Protein AF-A0A928EN72-F1 (afdb_monomer_lite)

Secondary structure (DSSP, 8-state):
--HHHHHHHHHHHHHHHHHHHHHHHHHHHHHSTT---PPPHHHHHHHHHHHHHHHHHHHHHH-TTS-HHHHHHHHHHHHHHHHIIIIITTTT--THHHHHHHHHHHHHHHHHHHHHHHHHHHHHHHHHHHHHHHHHHHHHHTT-

pLDDT: mean 80.08, std 11.17, range [46.47, 94.44]

Sequence (144 aa):
MNIWKIIKRSLTEACVIFCVIFSLIAIFVLSMEKAEGLYSLGQTFLFFIYALIFAVANIVMRMKGLSFAFRLFAHFAITAIGFYMCFLLYMGMVGTQVVIGLFFYAVVYAICALIIGLFVSRFRKIKNAHSDYESKFKNVKAKK

Foldseek 3Di:
DDVVVLVVQLLVQLVVQLVVVVVVVVVVLVVDPPNDDDDDPLLSVLSSQLSSQLSVLVVLCVDPPDDNVVSLVSSLVSSLVSCCVSPCVVVVHDDPRNVVVSVVVVVVSVVVVVVVVVVVVVVVVVVVVVVVVVVVVVVVVVVD

Radius of gyration: 20.55 Å; chains: 1; bounding box: 50×33×70 Å

Structure (mmCIF, N/CA/C/O backbone):
data_AF-A0A928EN72-F1
#
_entry.id   AF-A0A928EN72-F1
#
loop_
_atom_site.group_PDB
_atom_site.id
_atom_site.type_symbol
_atom_site.label_atom_id
_atom_site.label_alt_id
_atom_site.label_comp_id
_atom_site.label_asym_id
_atom_site.label_entity_id
_atom_site.label_seq_id
_atom_site.pdbx_PDB_ins_code
_atom_site.Cartn_x
_atom_site.Cartn_y
_atom_site.Cartn_z
_atom_site.occupancy
_atom_site.B_iso_or_equiv
_atom_site.auth_seq_id
_atom_site.auth_comp_id
_atom_site.auth_asym_id
_atom_site.auth_atom_id
_atom_site.pdbx_PDB_model_num
ATOM 1 N N . MET A 1 1 ? -14.667 18.417 7.268 1.00 59.28 1 MET A N 1
ATOM 2 C CA . MET A 1 1 ? -13.488 17.552 7.513 1.00 59.28 1 MET A CA 1
ATOM 3 C C . MET A 1 1 ? -12.245 18.377 7.196 1.00 59.28 1 MET A C 1
ATOM 5 O O . MET A 1 1 ? -12.203 18.964 6.128 1.00 59.28 1 MET A O 1
ATOM 9 N N . ASN A 1 2 ? -11.304 18.545 8.128 1.00 79.88 2 ASN A N 1
ATOM 10 C CA . ASN A 1 2 ? -10.247 19.556 7.990 1.00 79.88 2 ASN A CA 1
ATOM 11 C C . ASN A 1 2 ? -9.100 19.018 7.103 1.00 79.88 2 ASN A C 1
ATOM 13 O O . ASN A 1 2 ? -8.340 18.160 7.552 1.00 79.88 2 ASN A O 1
ATOM 17 N N . ILE A 1 3 ? -9.015 19.475 5.848 1.00 77.50 3 ILE A N 1
ATOM 18 C CA . ILE A 1 3 ? -8.126 18.942 4.790 1.00 77.50 3 ILE A CA 1
ATOM 19 C C . ILE A 1 3 ? -6.660 18.903 5.244 1.00 77.50 3 ILE A C 1
ATOM 21 O O . ILE A 1 3 ? -5.974 17.897 5.079 1.00 77.50 3 ILE A O 1
ATOM 25 N N . TRP A 1 4 ? -6.211 19.950 5.935 1.00 79.12 4 TRP A N 1
ATOM 26 C CA . TRP A 1 4 ? -4.852 20.057 6.470 1.00 79.12 4 TRP A CA 1
ATOM 27 C C . TRP A 1 4 ? -4.475 18.925 7.440 1.00 79.12 4 TRP A C 1
ATOM 29 O O . TRP A 1 4 ? -3.343 18.441 7.439 1.00 79.12 4 TRP A O 1
ATOM 39 N N . LYS A 1 5 ? -5.434 18.450 8.250 1.00 81.75 5 LYS A N 1
ATOM 40 C CA . LYS A 1 5 ? -5.207 17.321 9.169 1.00 81.75 5 LYS A CA 1
ATOM 41 C C . LYS A 1 5 ? -5.039 15.999 8.416 1.00 81.75 5 LYS A C 1
ATOM 43 O O . LYS A 1 5 ? -4.296 15.142 8.882 1.00 81.75 5 LYS A O 1
ATOM 48 N N . ILE A 1 6 ? -5.714 15.833 7.278 1.00 78.00 6 ILE A N 1
ATOM 49 C CA . ILE A 1 6 ? -5.592 14.634 6.437 1.00 78.00 6 ILE A CA 1
ATOM 50 C C . ILE A 1 6 ? -4.223 14.619 5.769 1.00 78.00 6 ILE A C 1
ATOM 52 O O . ILE A 1 6 ? -3.515 13.629 5.901 1.00 78.00 6 ILE A O 1
ATOM 56 N N . ILE A 1 7 ? -3.822 15.735 5.153 1.00 76.94 7 ILE A N 1
ATOM 57 C CA . ILE A 1 7 ? -2.529 15.860 4.466 1.00 76.94 7 ILE A CA 1
ATOM 58 C C . ILE A 1 7 ? -1.377 15.553 5.423 1.00 76.94 7 ILE A C 1
ATOM 60 O O . ILE A 1 7 ? -0.564 14.679 5.137 1.00 76.94 7 ILE A O 1
ATOM 64 N N . LYS A 1 8 ? -1.337 16.210 6.592 1.00 78.81 8 LYS A N 1
ATOM 65 C CA . LYS A 1 8 ? -0.282 15.968 7.589 1.00 78.81 8 LYS A CA 1
ATOM 66 C C . LYS A 1 8 ? -0.213 14.504 8.007 1.00 78.81 8 LYS A C 1
ATOM 68 O O . LYS A 1 8 ? 0.869 13.937 8.081 1.00 78.81 8 LYS A O 1
ATOM 73 N N . ARG A 1 9 ? -1.369 13.887 8.251 1.00 80.00 9 ARG A N 1
ATOM 74 C CA . ARG A 1 9 ? -1.443 12.488 8.668 1.00 80.00 9 ARG A CA 1
ATOM 75 C C . ARG A 1 9 ? -0.975 11.535 7.571 1.00 80.00 9 ARG A C 1
ATOM 77 O O . ARG A 1 9 ? -0.207 10.630 7.871 1.00 80.00 9 ARG A O 1
ATOM 84 N N . SER A 1 10 ? -1.407 11.744 6.330 1.00 77.19 10 SER A N 1
ATOM 85 C CA . SER A 1 10 ? -0.956 10.948 5.186 1.00 77.19 10 SER A CA 1
ATOM 86 C C . SER A 1 10 ? 0.546 11.099 4.961 1.00 77.19 10 SER A C 1
ATOM 88 O O . SER A 1 10 ? 1.207 10.104 4.699 1.00 77.19 10 SER A O 1
ATOM 90 N N . LEU A 1 11 ? 1.102 12.299 5.146 1.00 74.19 11 LEU A N 1
ATOM 91 C CA . LEU A 1 11 ? 2.541 12.525 5.037 1.00 74.19 11 LEU A CA 1
ATOM 92 C C . LEU A 1 11 ? 3.316 11.781 6.133 1.00 74.19 11 LEU A C 1
ATOM 94 O O . LEU A 1 11 ? 4.287 11.098 5.836 1.00 74.19 11 LEU A O 1
ATOM 98 N N . THR A 1 12 ? 2.866 11.845 7.391 1.00 79.81 12 THR A N 1
ATOM 99 C CA . THR A 1 12 ? 3.499 11.094 8.488 1.00 79.81 12 THR A CA 1
ATOM 100 C C . THR A 1 12 ? 3.416 9.585 8.263 1.00 79.81 12 THR A C 1
ATOM 102 O O . THR A 1 12 ? 4.415 8.891 8.427 1.00 79.81 12 THR A O 1
ATOM 105 N N . GLU A 1 13 ? 2.248 9.069 7.869 1.00 79.88 13 GLU A N 1
ATOM 106 C CA . GLU A 1 13 ? 2.068 7.645 7.566 1.00 79.88 13 GLU A CA 1
ATOM 107 C C . GLU A 1 13 ? 2.972 7.210 6.401 1.00 79.88 13 GLU A C 1
ATOM 109 O O . GLU A 1 13 ? 3.643 6.185 6.507 1.00 79.88 13 GLU A O 1
ATOM 114 N N . ALA A 1 14 ? 3.066 8.014 5.338 1.00 77.25 14 ALA A N 1
ATOM 115 C CA . ALA A 1 14 ? 3.954 7.757 4.209 1.00 77.25 14 ALA A CA 1
ATOM 116 C C . ALA A 1 14 ? 5.430 7.754 4.619 1.00 77.25 14 ALA A C 1
ATOM 118 O O . ALA A 1 14 ? 6.150 6.840 4.236 1.00 77.25 14 ALA A O 1
ATOM 119 N N . CYS A 1 15 ? 5.878 8.713 5.435 1.00 77.62 15 CYS A N 1
ATOM 120 C CA . CYS A 1 15 ? 7.254 8.740 5.934 1.00 77.62 15 CYS A CA 1
ATOM 121 C C . CYS A 1 15 ? 7.587 7.486 6.749 1.00 77.62 15 CYS A C 1
ATOM 123 O O . CYS A 1 15 ? 8.651 6.908 6.568 1.00 77.62 15 CYS A O 1
ATOM 125 N N . VAL A 1 16 ? 6.676 7.029 7.615 1.00 81.75 16 VAL A N 1
ATOM 126 C CA . VAL A 1 16 ? 6.881 5.795 8.390 1.00 81.75 16 VAL A CA 1
ATOM 127 C C . VAL A 1 16 ? 6.964 4.580 7.465 1.00 81.75 16 VAL A C 1
ATOM 129 O O . VAL A 1 16 ? 7.884 3.778 7.603 1.00 81.75 16 VAL A O 1
ATOM 132 N N . ILE A 1 17 ? 6.045 4.457 6.502 1.00 80.00 17 ILE A N 1
ATOM 133 C CA . ILE A 1 17 ? 6.049 3.364 5.517 1.00 80.00 17 ILE A CA 1
ATOM 134 C C . ILE A 1 17 ? 7.349 3.379 4.707 1.00 80.00 17 ILE A C 1
ATOM 136 O O . ILE A 1 17 ? 7.988 2.342 4.554 1.00 80.00 17 ILE A O 1
ATOM 140 N N . PHE A 1 18 ? 7.759 4.554 4.235 1.00 79.19 18 PHE A N 1
ATOM 141 C CA . PHE A 1 18 ? 8.991 4.743 3.482 1.00 79.19 18 PHE A CA 1
ATOM 142 C C . PHE A 1 18 ? 10.218 4.331 4.300 1.00 79.19 18 PHE A C 1
ATOM 144 O O . PHE A 1 18 ? 11.020 3.539 3.815 1.00 79.19 18 PHE A O 1
ATOM 151 N N . CYS A 1 19 ? 10.331 4.780 5.554 1.00 81.50 19 CYS A N 1
ATOM 152 C CA . CYS A 1 19 ? 11.425 4.383 6.439 1.00 81.50 19 CYS A CA 1
ATOM 153 C C . CYS A 1 19 ? 11.457 2.868 6.661 1.00 81.50 19 CYS A C 1
ATOM 155 O O . CYS A 1 19 ? 12.521 2.272 6.559 1.00 81.50 19 CYS A O 1
ATOM 157 N N . VAL A 1 20 ? 10.309 2.227 6.911 1.00 81.44 20 VAL A N 1
ATOM 158 C CA . VAL A 1 20 ? 10.245 0.768 7.104 1.00 81.44 20 VAL A CA 1
ATOM 159 C C . VAL A 1 20 ? 10.701 0.024 5.849 1.00 81.44 20 VAL A C 1
ATOM 161 O O . VAL A 1 20 ? 11.534 -0.875 5.946 1.00 81.44 20 VAL A O 1
ATOM 164 N N . ILE A 1 21 ? 10.197 0.408 4.672 1.00 79.88 21 ILE A N 1
ATOM 165 C CA . ILE A 1 21 ? 10.591 -0.207 3.397 1.00 79.88 21 ILE A CA 1
ATOM 166 C C . ILE A 1 21 ? 12.093 -0.019 3.164 1.00 79.88 21 ILE A C 1
ATOM 168 O O . ILE A 1 21 ? 12.794 -0.987 2.878 1.00 79.88 21 ILE A O 1
ATOM 172 N N . PHE A 1 22 ? 12.599 1.202 3.336 1.00 79.12 22 PHE A N 1
ATOM 173 C CA . PHE A 1 22 ? 14.005 1.516 3.111 1.00 79.12 22 PHE A CA 1
ATOM 174 C C . PHE A 1 22 ? 14.926 0.782 4.094 1.00 79.12 22 PHE A C 1
ATOM 176 O O . PHE A 1 22 ? 15.955 0.259 3.682 1.00 79.12 22 PHE A O 1
ATOM 183 N N . SER A 1 23 ? 14.543 0.658 5.369 1.00 79.56 23 SER A N 1
ATOM 184 C CA . SER A 1 23 ? 15.291 -0.130 6.355 1.00 79.56 23 SER A CA 1
ATOM 185 C C . SER A 1 23 ? 15.331 -1.618 6.005 1.00 79.56 23 SER A C 1
ATOM 187 O O . SER A 1 23 ? 16.392 -2.226 6.104 1.00 79.56 23 SER A O 1
ATOM 189 N N . LEU A 1 24 ? 14.217 -2.211 5.563 1.00 79.75 24 LEU A N 1
ATOM 190 C CA . LEU A 1 24 ? 14.190 -3.615 5.132 1.00 79.75 24 LEU A CA 1
ATOM 191 C C . LEU A 1 24 ? 15.084 -3.848 3.911 1.00 79.75 24 LEU A C 1
ATOM 193 O O . LEU A 1 24 ? 15.843 -4.814 3.875 1.00 79.75 24 LEU A O 1
ATOM 197 N N . ILE A 1 25 ? 15.026 -2.938 2.938 1.00 76.00 25 ILE A N 1
ATOM 198 C CA . ILE A 1 25 ? 15.886 -2.971 1.756 1.00 76.00 25 ILE A CA 1
ATOM 199 C C . ILE A 1 25 ? 17.357 -2.824 2.156 1.00 76.00 25 ILE A C 1
ATOM 201 O O . ILE A 1 25 ? 18.185 -3.597 1.686 1.00 76.00 25 ILE A O 1
ATOM 205 N N . ALA A 1 26 ? 17.687 -1.882 3.041 1.00 74.44 26 ALA A N 1
ATOM 206 C CA . ALA A 1 26 ? 19.051 -1.675 3.518 1.00 74.44 26 ALA A CA 1
ATOM 207 C C . ALA A 1 26 ? 19.600 -2.924 4.223 1.00 74.44 26 ALA A C 1
ATOM 209 O O . ALA A 1 26 ? 20.713 -3.341 3.930 1.00 74.44 26 ALA A O 1
ATOM 210 N N . ILE A 1 27 ? 18.808 -3.566 5.090 1.00 80.38 27 ILE A N 1
ATOM 211 C CA . ILE A 1 27 ? 19.189 -4.830 5.740 1.00 80.38 27 ILE A CA 1
ATOM 212 C C . ILE A 1 27 ? 19.432 -5.925 4.697 1.00 80.38 27 ILE A C 1
ATOM 214 O O . ILE A 1 27 ? 20.430 -6.638 4.780 1.00 80.38 27 ILE A O 1
ATOM 218 N N . PHE A 1 28 ? 18.548 -6.052 3.705 1.00 77.69 28 PHE A N 1
ATOM 219 C CA . PHE A 1 28 ? 18.680 -7.052 2.645 1.00 77.69 28 PHE A CA 1
ATOM 220 C C . PHE A 1 28 ? 19.945 -6.838 1.800 1.00 77.69 28 PHE A C 1
ATOM 222 O O . PHE A 1 28 ? 20.697 -7.781 1.573 1.00 77.69 28 PHE A O 1
ATOM 229 N N . VAL A 1 29 ? 20.210 -5.594 1.395 1.00 74.19 29 VAL A N 1
ATOM 230 C CA . VAL A 1 29 ? 21.413 -5.187 0.653 1.00 74.19 29 VAL A CA 1
ATOM 231 C C . VAL A 1 29 ? 22.676 -5.465 1.467 1.00 74.19 29 VAL A C 1
ATOM 233 O O . VAL A 1 29 ? 23.603 -6.072 0.948 1.00 74.19 29 VAL A O 1
ATOM 236 N N . LEU A 1 30 ? 22.697 -5.104 2.755 1.00 75.50 30 LEU A N 1
ATOM 237 C CA . LEU A 1 30 ? 23.829 -5.375 3.651 1.00 75.50 30 LEU A CA 1
ATOM 238 C C . LEU A 1 30 ? 24.058 -6.874 3.896 1.00 75.50 30 LEU A C 1
ATOM 240 O O . LEU A 1 30 ? 25.174 -7.276 4.206 1.00 75.50 30 LEU A O 1
ATOM 244 N N . SER A 1 31 ? 23.017 -7.698 3.762 1.00 75.38 31 SER A N 1
ATOM 245 C CA . SER A 1 31 ? 23.106 -9.157 3.910 1.00 75.38 31 SER A CA 1
ATOM 246 C C . SER A 1 31 ? 23.606 -9.858 2.640 1.00 75.38 31 SER A C 1
ATOM 248 O O . SER A 1 31 ? 23.926 -11.043 2.679 1.00 75.38 31 SER A O 1
ATOM 250 N N . MET A 1 32 ? 23.658 -9.152 1.508 1.00 75.94 32 MET A N 1
ATOM 251 C CA . MET A 1 32 ? 24.147 -9.663 0.231 1.00 75.94 32 MET A CA 1
ATOM 252 C C . MET A 1 32 ? 25.584 -9.166 0.021 1.00 75.94 32 MET A C 1
ATOM 254 O O . MET A 1 32 ? 25.797 -8.016 -0.348 1.00 75.94 32 MET A O 1
ATOM 258 N N . GLU A 1 33 ? 26.582 -10.040 0.197 1.00 58.75 33 GLU A N 1
ATOM 259 C CA . GLU A 1 33 ? 28.023 -9.722 0.050 1.00 58.75 33 GLU A CA 1
ATOM 260 C C . GLU A 1 33 ? 28.419 -9.115 -1.314 1.00 58.75 33 GLU A C 1
ATOM 262 O O . GLU A 1 33 ? 29.516 -8.582 -1.461 1.00 58.75 33 GLU A O 1
ATOM 267 N N . LYS A 1 34 ? 27.538 -9.179 -2.321 1.00 55.81 34 LYS A N 1
ATOM 268 C CA . LYS A 1 34 ? 27.742 -8.645 -3.678 1.00 55.81 34 LYS A CA 1
ATOM 269 C C . LYS A 1 34 ? 26.684 -7.622 -4.097 1.00 55.81 34 LYS A C 1
ATOM 271 O O . LYS A 1 34 ? 26.334 -7.550 -5.274 1.00 55.81 34 LYS A O 1
ATOM 276 N N . ALA A 1 35 ? 26.109 -6.872 -3.162 1.00 56.12 35 ALA A N 1
ATOM 277 C CA . ALA A 1 35 ? 25.158 -5.837 -3.540 1.00 56.12 35 ALA A CA 1
ATOM 278 C C . ALA A 1 35 ? 25.889 -4.627 -4.144 1.00 56.12 35 ALA A C 1
ATOM 280 O O . ALA A 1 35 ? 26.365 -3.737 -3.439 1.00 56.12 35 ALA A O 1
ATOM 281 N N . GLU A 1 36 ? 25.985 -4.602 -5.472 1.00 51.16 36 GLU A N 1
ATOM 282 C CA . GLU A 1 36 ? 26.409 -3.420 -6.214 1.00 51.16 36 GLU A CA 1
ATOM 283 C C . GLU A 1 36 ? 25.369 -2.303 -6.042 1.00 51.16 36 GLU A C 1
ATOM 285 O O . GLU A 1 36 ? 24.313 -2.306 -6.669 1.00 51.16 36 GLU A O 1
ATOM 290 N N . GLY A 1 37 ? 25.697 -1.336 -5.184 1.00 53.31 37 GLY A N 1
ATOM 291 C CA . GLY A 1 37 ? 25.112 0.001 -5.189 1.00 53.31 37 GLY A CA 1
ATOM 292 C C . GLY A 1 37 ? 23.774 0.161 -4.465 1.00 53.31 37 GLY A C 1
ATOM 293 O O . GLY A 1 37 ? 22.798 -0.553 -4.682 1.00 53.31 37 GLY A O 1
ATOM 294 N N . LEU A 1 38 ? 23.712 1.196 -3.626 1.00 58.12 38 LEU A N 1
ATOM 295 C CA . LEU A 1 38 ? 22.454 1.777 -3.161 1.00 58.12 38 LEU A CA 1
ATOM 296 C C . LEU A 1 38 ? 21.581 2.157 -4.373 1.00 58.12 38 LEU A C 1
ATOM 298 O O . LEU A 1 38 ? 22.094 2.617 -5.393 1.00 58.12 38 LEU A O 1
ATOM 302 N N . TYR A 1 39 ? 20.263 1.983 -4.242 1.00 66.31 39 TYR A N 1
ATOM 303 C CA . TYR A 1 39 ? 19.278 2.347 -5.265 1.00 66.31 39 TYR A CA 1
ATOM 304 C C . TYR A 1 39 ? 19.508 3.766 -5.794 1.00 66.31 39 TYR A C 1
ATOM 306 O O . TYR A 1 39 ? 19.862 4.678 -5.042 1.00 66.31 39 TYR A O 1
ATOM 314 N N . SER A 1 40 ? 19.243 3.977 -7.085 1.00 77.44 40 SER A N 1
ATO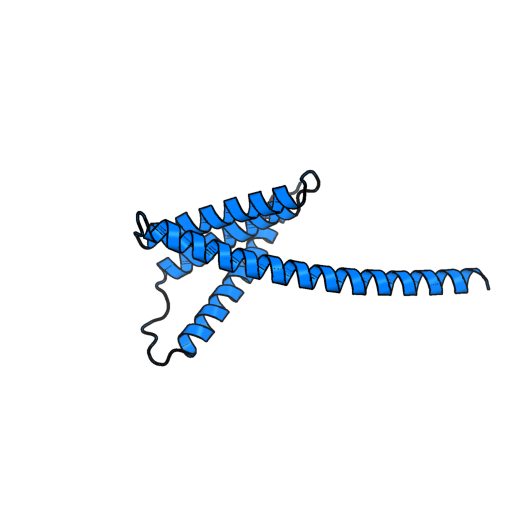M 315 C CA . SER A 1 40 ? 19.366 5.308 -7.673 1.00 77.44 40 SER A CA 1
ATOM 316 C C . SER A 1 40 ? 18.410 6.298 -6.996 1.00 77.44 40 SER A C 1
ATOM 318 O O . SER A 1 40 ? 17.359 5.933 -6.452 1.00 77.44 40 SER A O 1
ATOM 320 N N . LEU A 1 41 ? 18.751 7.588 -7.045 1.00 77.44 41 LEU A N 1
ATOM 321 C CA . LEU A 1 41 ? 17.932 8.649 -6.452 1.00 77.44 41 LEU A CA 1
ATOM 322 C C . LEU A 1 41 ? 16.501 8.655 -7.031 1.00 77.44 41 LEU A C 1
ATOM 324 O O . LEU A 1 41 ? 15.535 8.882 -6.305 1.00 77.44 41 LEU A O 1
ATOM 328 N N . GLY A 1 42 ? 16.362 8.302 -8.316 1.00 80.06 42 GLY A N 1
ATOM 329 C CA . GLY A 1 42 ? 15.071 8.137 -8.989 1.00 80.06 42 GLY A CA 1
ATOM 330 C C . GLY A 1 42 ? 14.243 6.973 -8.438 1.00 80.06 42 GLY A C 1
ATOM 331 O O . GLY A 1 42 ? 13.063 7.146 -8.145 1.00 80.06 42 GLY A O 1
ATOM 332 N N . GLN A 1 43 ? 14.859 5.809 -8.208 1.00 81.00 43 GLN A N 1
ATOM 333 C CA . GLN A 1 43 ? 14.177 4.665 -7.586 1.00 81.00 43 GLN A CA 1
ATOM 334 C C . GLN A 1 43 ? 13.732 4.995 -6.157 1.00 81.00 43 GLN A C 1
ATOM 336 O O . GLN A 1 43 ? 12.598 4.709 -5.777 1.00 81.00 43 GLN A O 1
ATOM 341 N N . THR A 1 44 ? 14.589 5.667 -5.386 1.00 83.06 44 THR A N 1
ATOM 342 C CA . THR A 1 44 ? 14.271 6.120 -4.024 1.00 83.06 44 THR A CA 1
ATOM 343 C C . THR A 1 44 ? 13.082 7.089 -4.013 1.00 83.06 44 THR A C 1
ATOM 345 O O . THR A 1 44 ? 12.185 6.966 -3.177 1.00 83.06 44 THR A O 1
ATOM 348 N N . PHE A 1 45 ? 13.015 8.011 -4.976 1.00 86.38 45 PHE A N 1
ATOM 349 C CA . PHE A 1 45 ? 11.876 8.917 -5.120 1.00 86.38 45 PHE A CA 1
ATOM 350 C C . PHE A 1 45 ? 10.575 8.170 -5.453 1.00 86.38 45 PHE A C 1
ATOM 352 O O . PHE A 1 45 ? 9.532 8.458 -4.867 1.00 86.38 45 PHE A O 1
ATOM 359 N N . LEU A 1 46 ? 10.624 7.159 -6.323 1.00 87.12 46 LEU A N 1
ATOM 360 C CA . LEU A 1 46 ? 9.455 6.335 -6.657 1.00 87.12 46 LEU A CA 1
ATOM 361 C C . LEU A 1 46 ? 8.933 5.543 -5.453 1.00 87.12 46 LEU A C 1
ATOM 363 O O . LEU A 1 46 ? 7.718 5.455 -5.269 1.00 87.12 46 LEU A O 1
ATOM 367 N N . PHE A 1 47 ? 9.819 5.049 -4.582 1.00 86.00 47 PHE A N 1
ATOM 368 C CA . PHE A 1 47 ? 9.419 4.458 -3.300 1.00 86.00 47 PHE A CA 1
ATOM 369 C C . PHE A 1 47 ? 8.667 5.452 -2.413 1.00 86.00 47 PHE A C 1
ATOM 371 O O . PHE A 1 47 ? 7.661 5.088 -1.802 1.00 86.00 47 PHE A O 1
ATOM 378 N N . PHE A 1 48 ? 9.114 6.707 -2.360 1.00 86.62 48 PHE A N 1
ATOM 379 C CA . PHE A 1 48 ? 8.427 7.750 -1.602 1.00 86.62 48 PHE A CA 1
ATOM 380 C C . PHE A 1 48 ? 7.039 8.065 -2.182 1.00 86.62 48 PHE A C 1
ATOM 382 O O . PHE A 1 48 ? 6.058 8.114 -1.438 1.00 86.62 48 PHE A O 1
ATOM 389 N N . ILE A 1 49 ? 6.922 8.202 -3.508 1.00 90.31 49 ILE A N 1
ATOM 390 C CA . ILE A 1 49 ? 5.626 8.401 -4.177 1.00 90.31 49 ILE A CA 1
ATOM 391 C C . ILE A 1 49 ? 4.685 7.222 -3.914 1.00 90.31 49 ILE A C 1
ATOM 393 O O . ILE A 1 49 ? 3.523 7.423 -3.560 1.00 90.31 49 ILE A O 1
ATOM 397 N N . TYR A 1 50 ? 5.184 5.991 -4.006 1.00 90.56 50 TYR A N 1
ATOM 398 C CA . TYR A 1 50 ? 4.396 4.810 -3.679 1.00 90.56 50 TYR A CA 1
ATOM 399 C C . TYR A 1 50 ? 3.937 4.805 -2.211 1.00 90.56 50 TYR A C 1
ATOM 401 O O . TYR A 1 50 ? 2.776 4.506 -1.930 1.00 90.56 50 TYR A O 1
ATOM 409 N N . ALA A 1 51 ? 4.801 5.198 -1.269 1.00 89.25 51 ALA A N 1
ATOM 410 C CA . ALA A 1 51 ? 4.437 5.315 0.142 1.00 89.25 51 ALA A CA 1
ATOM 411 C C . ALA A 1 51 ? 3.329 6.359 0.374 1.00 89.25 51 ALA A C 1
ATOM 413 O O . ALA A 1 51 ? 2.432 6.129 1.189 1.00 89.25 51 ALA A O 1
ATOM 414 N N . LEU A 1 52 ? 3.331 7.468 -0.376 1.00 88.31 52 LEU A N 1
ATOM 415 C CA . LEU A 1 52 ? 2.235 8.443 -0.365 1.00 88.31 52 LEU A CA 1
ATOM 416 C C . LEU A 1 52 ? 0.928 7.836 -0.878 1.00 88.31 52 LEU A C 1
ATOM 418 O O . LEU A 1 52 ? -0.102 7.977 -0.217 1.00 88.31 52 LEU A O 1
ATOM 422 N N . ILE A 1 53 ? 0.961 7.124 -2.010 1.00 91.50 53 ILE A N 1
ATOM 423 C CA . ILE A 1 53 ? -0.215 6.426 -2.556 1.00 91.50 53 ILE A CA 1
ATOM 424 C C . ILE A 1 53 ? -0.765 5.434 -1.525 1.00 91.50 53 ILE A C 1
ATOM 426 O O . ILE A 1 53 ? -1.969 5.407 -1.269 1.00 91.50 53 ILE A O 1
ATOM 430 N N . PHE A 1 54 ? 0.111 4.670 -0.872 1.00 88.81 54 PHE A N 1
ATOM 431 C CA . PHE A 1 54 ? -0.267 3.730 0.179 1.00 88.81 54 PHE A CA 1
ATOM 432 C C . PHE A 1 54 ? -0.915 4.438 1.381 1.00 88.81 54 PHE A C 1
ATOM 434 O O . PHE A 1 54 ? -1.957 4.011 1.880 1.00 88.81 54 PHE A O 1
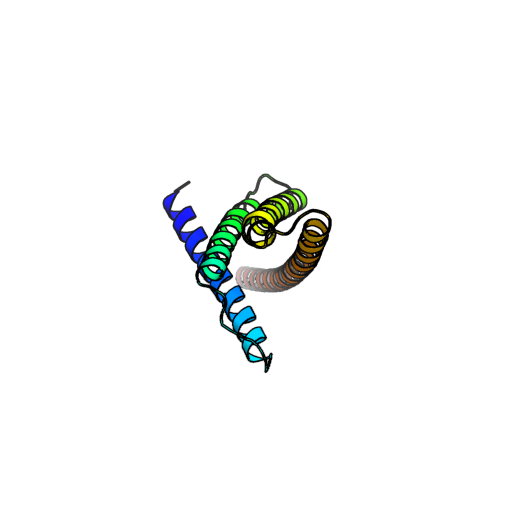ATOM 441 N N . ALA A 1 55 ? -0.354 5.563 1.829 1.00 87.88 55 ALA A N 1
ATOM 442 C CA . ALA A 1 55 ? -0.913 6.341 2.933 1.00 87.88 55 ALA A CA 1
ATOM 443 C C . ALA A 1 55 ? -2.283 6.955 2.593 1.00 87.88 55 ALA A C 1
ATOM 445 O O . ALA A 1 55 ? -3.145 7.096 3.464 1.00 87.88 55 ALA A O 1
ATOM 446 N N . VAL A 1 56 ? -2.517 7.300 1.326 1.00 87.06 56 VAL A N 1
ATOM 447 C CA . VAL A 1 56 ? -3.840 7.712 0.841 1.00 87.06 56 VAL A CA 1
ATOM 448 C C . VAL A 1 56 ? -4.795 6.516 0.799 1.00 87.06 56 VAL A C 1
ATOM 450 O O . VAL A 1 56 ? -5.928 6.631 1.267 1.00 87.06 56 VAL A O 1
ATOM 453 N N . ALA A 1 57 ? -4.346 5.343 0.343 1.00 89.94 57 ALA A N 1
ATOM 454 C CA . ALA A 1 57 ? -5.151 4.120 0.334 1.00 89.94 57 ALA A CA 1
ATOM 455 C C . ALA A 1 57 ? -5.624 3.717 1.746 1.00 89.94 57 ALA A C 1
ATOM 457 O O . ALA A 1 57 ? -6.759 3.265 1.919 1.00 89.94 57 ALA A O 1
ATOM 458 N N . ASN A 1 58 ? -4.830 3.984 2.790 1.00 86.81 58 ASN A N 1
ATOM 459 C CA . ASN A 1 58 ? -5.234 3.777 4.188 1.00 86.81 58 ASN A CA 1
ATOM 460 C C . ASN A 1 58 ? -6.489 4.571 4.597 1.00 86.81 58 ASN A C 1
ATOM 462 O O . ASN A 1 58 ? -7.196 4.177 5.531 1.00 86.81 58 ASN A O 1
ATOM 466 N N . ILE A 1 59 ? -6.799 5.685 3.926 1.00 86.44 59 ILE A N 1
ATOM 467 C CA . ILE A 1 59 ? -8.024 6.455 4.182 1.00 86.44 59 ILE A CA 1
ATOM 468 C C . ILE A 1 59 ? -9.256 5.614 3.826 1.00 86.44 59 ILE A C 1
ATOM 470 O O . ILE A 1 59 ? -10.229 5.612 4.585 1.00 86.44 59 ILE A O 1
ATOM 474 N N . VAL A 1 60 ? -9.189 4.833 2.744 1.00 86.75 60 VAL A N 1
ATOM 475 C CA . VAL A 1 60 ? -10.277 3.946 2.299 1.00 86.75 60 VAL A CA 1
ATOM 476 C C . VAL A 1 60 ? -10.623 2.920 3.377 1.00 86.75 60 VAL A C 1
ATOM 478 O O . VAL A 1 60 ? -11.795 2.697 3.684 1.00 86.75 60 VAL A O 1
ATOM 481 N N . MET A 1 61 ? -9.613 2.383 4.067 1.00 82.31 61 MET A N 1
ATOM 482 C CA . MET A 1 61 ? -9.807 1.436 5.173 1.00 82.31 61 MET A CA 1
ATOM 483 C C . MET A 1 61 ? -10.531 2.043 6.384 1.00 82.31 61 MET A C 1
ATOM 485 O O . MET A 1 61 ? -11.096 1.313 7.200 1.00 82.31 61 MET A O 1
ATOM 489 N N . ARG A 1 62 ? -10.565 3.375 6.506 1.00 82.62 62 ARG A N 1
ATOM 490 C CA . ARG A 1 62 ? -11.211 4.096 7.617 1.00 82.62 62 ARG A CA 1
ATOM 491 C C . ARG A 1 62 ? -12.644 4.531 7.315 1.00 82.62 62 ARG A C 1
ATOM 493 O O . ARG A 1 62 ? -13.340 4.974 8.231 1.00 82.62 62 ARG A O 1
ATOM 500 N N . MET A 1 63 ? -13.111 4.392 6.075 1.00 83.75 63 MET A N 1
ATOM 501 C CA . MET A 1 63 ? -14.476 4.759 5.694 1.00 83.75 63 MET A CA 1
ATOM 502 C C . MET A 1 63 ? -15.486 3.856 6.415 1.00 83.75 63 MET A C 1
ATOM 504 O O . MET A 1 63 ? -15.386 2.637 6.349 1.00 83.75 63 MET A O 1
ATOM 508 N N . LYS A 1 64 ? -16.449 4.430 7.145 1.00 77.62 64 LYS A N 1
ATOM 509 C CA . LYS A 1 64 ? -17.407 3.657 7.965 1.00 77.62 64 LYS A CA 1
ATOM 510 C C . LYS A 1 64 ? -18.629 3.136 7.193 1.00 77.62 64 LYS A C 1
ATOM 512 O O . LYS A 1 64 ? -19.339 2.297 7.726 1.00 77.62 64 LYS A O 1
ATOM 517 N N . GLY A 1 65 ? -18.852 3.604 5.962 1.00 78.81 65 GLY A N 1
ATOM 518 C CA . GLY A 1 65 ? -20.024 3.249 5.146 1.00 78.81 65 GLY A CA 1
ATOM 519 C C . GLY A 1 65 ? -19.847 2.043 4.218 1.00 78.81 65 GLY A C 1
ATOM 520 O O . GLY A 1 65 ? -20.786 1.682 3.523 1.00 78.81 65 GLY A O 1
ATOM 521 N N . LEU A 1 66 ? -18.661 1.429 4.180 1.00 83.75 66 LEU A N 1
ATOM 522 C CA . LEU A 1 66 ? -18.348 0.321 3.274 1.00 83.75 66 LEU A CA 1
ATOM 523 C C . LEU A 1 66 ? -18.047 -0.959 4.056 1.00 83.75 66 LEU A C 1
ATOM 525 O O . LEU A 1 66 ? -17.439 -0.919 5.134 1.00 83.75 66 LEU A O 1
ATOM 529 N N . SER A 1 67 ? -18.429 -2.106 3.485 1.00 88.06 67 SER A N 1
ATOM 530 C CA . SER A 1 67 ? -18.081 -3.413 4.043 1.00 88.06 67 SER A CA 1
ATOM 531 C C . SER A 1 67 ? -16.559 -3.558 4.143 1.00 88.06 67 SER A C 1
ATOM 533 O O . SER A 1 67 ? -15.789 -2.935 3.407 1.00 88.06 67 SER A O 1
ATOM 535 N N . PHE A 1 68 ? -16.087 -4.359 5.100 1.00 83.12 68 PHE A N 1
ATOM 536 C CA . PHE A 1 68 ? -14.648 -4.589 5.255 1.00 83.12 68 PHE A CA 1
ATOM 537 C C . PHE A 1 68 ? -14.021 -5.184 3.986 1.00 83.12 68 PHE A C 1
ATOM 539 O O . PHE A 1 68 ? -12.973 -4.709 3.563 1.00 83.12 68 PHE A O 1
ATOM 546 N N . ALA A 1 69 ? -14.703 -6.141 3.348 1.00 83.94 69 ALA A N 1
ATOM 547 C CA . ALA A 1 69 ? -14.253 -6.752 2.101 1.00 83.94 69 ALA A CA 1
ATOM 548 C C . ALA A 1 69 ? -14.088 -5.719 0.977 1.00 83.94 69 ALA A C 1
ATOM 550 O O . ALA A 1 69 ? -13.050 -5.691 0.324 1.00 83.94 69 ALA A O 1
ATOM 551 N N . PHE A 1 70 ? -15.059 -4.815 0.804 1.00 89.62 70 PHE A N 1
ATOM 552 C CA . PHE A 1 70 ? -14.971 -3.786 -0.231 1.00 89.62 70 PHE A CA 1
ATOM 553 C C . PHE A 1 70 ? -13.846 -2.785 0.044 1.00 89.62 70 PHE A C 1
ATOM 555 O O . PHE A 1 70 ? -13.118 -2.406 -0.867 1.00 89.62 70 PHE A O 1
ATOM 562 N N . ARG A 1 71 ? -13.651 -2.385 1.307 1.00 88.38 71 ARG A N 1
ATOM 563 C CA . ARG A 1 71 ? -12.532 -1.505 1.685 1.00 88.38 71 ARG A CA 1
ATOM 564 C C . ARG A 1 71 ? -11.181 -2.151 1.422 1.00 88.38 71 ARG A C 1
ATOM 566 O O . ARG A 1 71 ? -10.292 -1.479 0.914 1.00 88.38 71 ARG A O 1
ATOM 573 N N . LEU A 1 72 ? -11.049 -3.437 1.739 1.00 87.44 72 LEU A N 1
ATOM 574 C CA . LEU A 1 72 ? -9.828 -4.195 1.490 1.00 87.44 72 LEU A CA 1
ATOM 575 C C . LEU A 1 72 ? -9.557 -4.322 -0.012 1.00 87.44 72 LEU A C 1
ATOM 577 O O . LEU A 1 72 ? -8.439 -4.075 -0.448 1.00 87.44 72 LEU A O 1
ATOM 581 N N . PHE A 1 73 ? -10.587 -4.629 -0.805 1.00 92.19 73 PHE A N 1
ATOM 582 C CA . PHE A 1 73 ? -10.480 -4.695 -2.260 1.00 92.19 73 PHE A CA 1
ATOM 583 C C . PHE A 1 73 ? -10.090 -3.342 -2.870 1.00 92.19 73 PHE A C 1
ATOM 585 O O . PHE A 1 73 ? -9.160 -3.268 -3.666 1.00 92.19 73 PHE A O 1
ATOM 592 N N . ALA A 1 74 ? -10.745 -2.256 -2.455 1.00 92.00 74 ALA A N 1
ATOM 593 C CA . ALA A 1 74 ? -10.433 -0.911 -2.927 1.00 92.00 74 ALA A CA 1
ATOM 594 C C . ALA A 1 74 ? -9.021 -0.466 -2.513 1.00 92.00 74 ALA A C 1
ATOM 596 O O . ALA A 1 74 ? -8.300 0.116 -3.320 1.00 92.00 74 ALA A O 1
ATOM 597 N N . HIS A 1 75 ? -8.595 -0.780 -1.286 1.00 93.06 75 HIS A N 1
ATOM 598 C CA 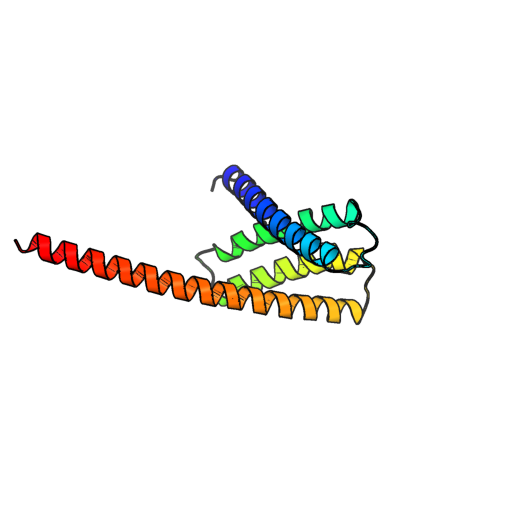. HIS A 1 75 ? -7.221 -0.542 -0.854 1.00 93.06 75 HIS A CA 1
ATOM 599 C C . HIS A 1 75 ? -6.233 -1.311 -1.733 1.00 93.06 75 HIS A C 1
ATOM 601 O O . HIS A 1 75 ? -5.283 -0.714 -2.226 1.00 93.06 75 HIS A O 1
ATOM 607 N N . PHE A 1 76 ? -6.454 -2.613 -1.939 1.00 92.75 76 PHE A N 1
ATOM 608 C CA . PHE A 1 76 ? -5.609 -3.440 -2.796 1.00 92.75 76 PHE A CA 1
ATOM 609 C C . PHE A 1 76 ? -5.523 -2.881 -4.218 1.00 92.75 76 PHE A C 1
ATOM 611 O O . PHE A 1 76 ? -4.426 -2.749 -4.747 1.00 92.75 76 PHE A O 1
ATOM 618 N N . ALA A 1 77 ? -6.651 -2.495 -4.818 1.00 94.06 77 ALA A N 1
ATOM 619 C CA . ALA A 1 77 ? -6.684 -1.941 -6.167 1.00 94.06 77 ALA A CA 1
ATOM 620 C C . ALA A 1 77 ? -5.853 -0.652 -6.279 1.00 94.06 77 ALA A C 1
ATOM 622 O O . ALA A 1 77 ? -5.021 -0.534 -7.177 1.00 94.06 77 ALA A O 1
ATOM 623 N N . ILE A 1 78 ? -6.016 0.290 -5.342 1.00 94.44 78 ILE A N 1
ATOM 624 C CA . ILE A 1 78 ? -5.257 1.551 -5.339 1.00 94.44 78 ILE A CA 1
ATOM 625 C C . ILE A 1 78 ? -3.759 1.280 -5.199 1.00 94.44 78 ILE A C 1
ATOM 627 O O . ILE A 1 78 ? -2.953 1.851 -5.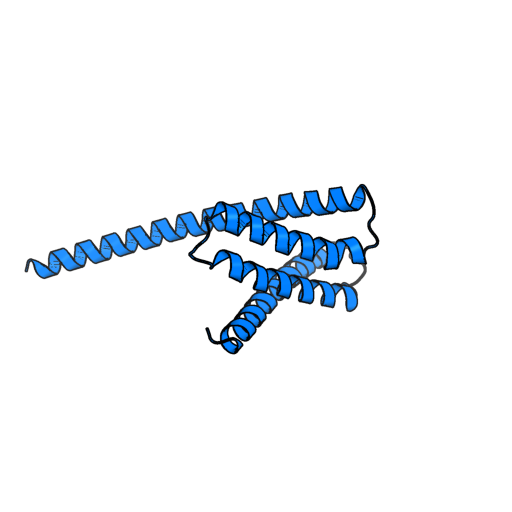935 1.00 94.44 78 ILE A O 1
ATOM 631 N N . THR A 1 79 ? -3.370 0.403 -4.274 1.00 93.88 79 THR A N 1
ATOM 632 C CA . THR A 1 79 ? -1.953 0.128 -4.038 1.00 93.88 79 THR A CA 1
ATOM 633 C C . THR A 1 79 ? -1.337 -0.727 -5.146 1.00 93.88 79 THR A C 1
ATOM 635 O O . THR A 1 79 ? -0.187 -0.500 -5.496 1.00 93.88 79 THR A O 1
ATOM 638 N N . ALA A 1 80 ? -2.089 -1.630 -5.779 1.00 92.81 80 ALA A N 1
ATOM 639 C CA . ALA A 1 80 ? -1.634 -2.381 -6.949 1.00 92.81 80 ALA A CA 1
ATOM 640 C C . ALA A 1 80 ? -1.413 -1.467 -8.166 1.00 92.81 80 ALA A C 1
ATOM 642 O O . ALA A 1 80 ? -0.388 -1.578 -8.836 1.00 92.81 80 ALA A O 1
ATOM 643 N N . ILE A 1 81 ? -2.321 -0.514 -8.413 1.00 93.81 81 ILE A N 1
ATOM 644 C CA . ILE A 1 81 ? -2.147 0.504 -9.461 1.00 93.81 81 ILE A CA 1
ATOM 645 C C . ILE A 1 81 ? -0.921 1.369 -9.156 1.00 93.81 81 ILE A C 1
ATOM 647 O O . ILE A 1 81 ? -0.093 1.592 -10.035 1.00 93.81 81 ILE A O 1
ATOM 651 N N . GLY A 1 82 ? -0.762 1.812 -7.905 1.00 92.25 82 GLY A N 1
ATOM 652 C CA . GLY A 1 82 ? 0.425 2.552 -7.479 1.00 92.25 82 GLY A CA 1
ATOM 653 C C . GLY A 1 82 ? 1.714 1.763 -7.702 1.00 92.25 82 GLY A C 1
ATOM 654 O O . GLY A 1 82 ? 2.686 2.308 -8.212 1.00 92.25 82 GLY A O 1
ATOM 655 N N . PHE A 1 83 ? 1.715 0.468 -7.382 1.00 92.12 83 PHE A N 1
ATOM 656 C CA . PHE A 1 83 ? 2.865 -0.406 -7.592 1.00 92.12 83 PHE A CA 1
ATOM 657 C C . PHE A 1 83 ? 3.206 -0.558 -9.080 1.00 92.12 83 PHE A C 1
ATOM 659 O O . PHE A 1 83 ? 4.368 -0.437 -9.469 1.00 92.12 83 PHE A O 1
ATOM 666 N N . TYR A 1 84 ? 2.190 -0.758 -9.922 1.00 92.75 84 TYR A N 1
ATOM 667 C CA . TYR A 1 84 ? 2.361 -0.810 -11.370 1.00 92.75 84 TYR A CA 1
ATOM 668 C C . TYR A 1 84 ? 2.974 0.485 -11.919 1.00 92.75 84 TYR A C 1
ATOM 670 O O . TYR A 1 84 ? 3.990 0.434 -12.608 1.00 92.75 84 TYR A O 1
ATOM 678 N N . MET A 1 85 ? 2.404 1.639 -11.562 1.00 93.06 85 MET A N 1
ATOM 679 C CA . MET A 1 85 ? 2.841 2.947 -12.059 1.00 93.06 85 MET A CA 1
ATOM 680 C C . MET A 1 85 ? 4.243 3.326 -11.566 1.00 93.06 85 MET A C 1
ATOM 682 O O . MET A 1 85 ? 5.035 3.864 -12.335 1.00 93.06 85 MET A O 1
ATOM 686 N N . CYS A 1 86 ? 4.561 3.056 -10.296 1.00 90.38 86 CYS A N 1
ATOM 687 C CA . CYS A 1 86 ? 5.830 3.468 -9.696 1.00 90.38 86 CYS A CA 1
ATOM 688 C C . CYS A 1 86 ? 6.987 2.510 -9.988 1.00 90.38 86 CYS A C 1
ATOM 690 O O . CYS A 1 86 ? 8.123 2.966 -10.052 1.00 90.38 86 CYS A O 1
ATOM 692 N N . PHE A 1 87 ? 6.735 1.207 -10.145 1.00 89.69 87 PHE A N 1
ATOM 693 C CA . PHE A 1 87 ? 7.811 0.217 -10.266 1.00 89.69 87 PHE A CA 1
ATOM 694 C C . PHE A 1 87 ? 7.783 -0.523 -11.594 1.00 89.69 87 PHE A C 1
ATOM 696 O O . PHE A 1 87 ? 8.761 -0.460 -12.331 1.00 89.69 87 PHE A O 1
ATOM 703 N N . LEU A 1 88 ? 6.680 -1.198 -11.928 1.00 89.56 88 LEU A N 1
ATOM 704 C CA . LEU A 1 88 ? 6.645 -2.070 -13.110 1.00 89.56 88 LEU A CA 1
ATOM 705 C C . LEU A 1 88 ? 6.805 -1.274 -14.409 1.00 89.56 88 LEU A C 1
ATOM 707 O O . LEU A 1 88 ? 7.609 -1.642 -1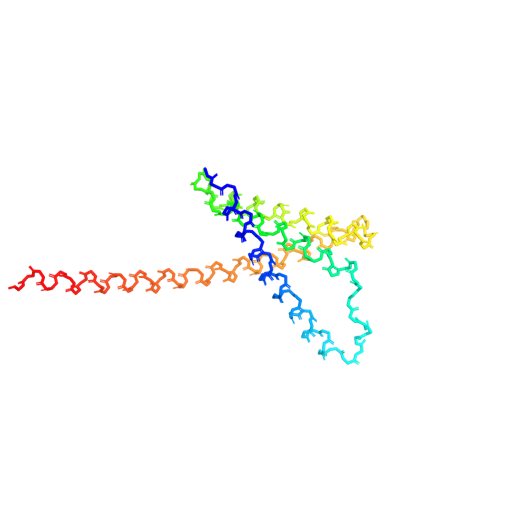5.263 1.00 89.56 88 LEU A O 1
ATOM 711 N N . LEU A 1 89 ? 6.095 -0.149 -14.519 1.00 89.56 89 LEU A N 1
ATOM 712 C CA . LEU A 1 89 ? 6.185 0.741 -15.672 1.00 89.56 89 LEU A CA 1
ATOM 713 C C . LEU A 1 89 ? 7.558 1.422 -15.752 1.00 89.56 89 LEU A C 1
ATOM 715 O O . LEU A 1 89 ? 8.141 1.492 -16.829 1.00 89.56 89 LEU A O 1
ATOM 719 N N . TYR A 1 90 ? 8.109 1.864 -14.616 1.00 87.06 90 TYR A N 1
ATOM 720 C CA . TYR A 1 90 ? 9.442 2.477 -14.565 1.00 87.06 90 TYR A CA 1
ATOM 721 C C . TYR A 1 90 ? 10.560 1.500 -14.958 1.00 87.06 90 TYR A C 1
ATOM 723 O O . TYR A 1 90 ? 11.521 1.889 -15.613 1.00 87.06 90 TYR A O 1
ATOM 731 N N . MET A 1 91 ? 10.424 0.221 -14.600 1.00 84.94 91 MET A N 1
ATOM 732 C CA . MET A 1 91 ? 11.358 -0.838 -14.998 1.00 84.94 91 MET A CA 1
ATOM 733 C C . MET A 1 91 ? 11.196 -1.272 -16.465 1.00 84.94 91 MET A C 1
ATOM 735 O O . MET A 1 91 ? 11.913 -2.166 -16.908 1.00 84.94 91 MET A O 1
ATOM 739 N N . GLY A 1 92 ? 10.263 -0.677 -17.217 1.00 86.19 92 GLY A N 1
ATOM 740 C CA . GLY A 1 92 ? 10.010 -1.026 -18.615 1.00 86.19 92 GLY A CA 1
ATOM 741 C C . GLY A 1 92 ? 9.452 -2.439 -18.805 1.00 86.19 92 GLY A C 1
ATOM 742 O O . GLY A 1 92 ? 9.557 -2.996 -19.896 1.00 86.19 92 GLY A O 1
ATOM 743 N N . MET A 1 93 ? 8.877 -3.038 -17.757 1.00 88.69 93 MET A N 1
ATOM 744 C CA . MET A 1 93 ? 8.298 -4.376 -17.844 1.00 88.69 93 MET A CA 1
ATOM 745 C C . MET A 1 93 ? 7.034 -4.346 -18.703 1.00 88.69 93 MET A C 1
ATOM 747 O O . MET A 1 93 ? 6.163 -3.496 -18.518 1.00 88.69 93 MET A O 1
ATOM 751 N N . VAL A 1 94 ? 6.902 -5.314 -19.611 1.00 90.12 94 VAL A N 1
ATOM 752 C CA . VAL A 1 94 ? 5.746 -5.442 -20.513 1.00 90.12 94 VAL A CA 1
ATOM 753 C C . VAL A 1 94 ? 5.247 -6.887 -20.591 1.00 90.12 94 VAL A C 1
ATOM 755 O O . VAL A 1 94 ? 5.975 -7.840 -20.303 1.00 90.12 94 VAL A O 1
ATOM 758 N N . GLY A 1 95 ? 3.975 -7.059 -20.962 1.00 90.75 95 GLY A N 1
ATOM 759 C CA . GLY A 1 95 ? 3.357 -8.374 -21.151 1.00 90.75 95 GLY A CA 1
ATOM 760 C C . GLY A 1 95 ? 3.409 -9.250 -19.893 1.00 90.75 95 GLY A C 1
ATOM 761 O O . GLY A 1 95 ? 3.020 -8.826 -18.805 1.00 90.75 95 GLY A O 1
ATOM 762 N N . THR A 1 96 ? 3.905 -10.481 -20.033 1.00 91.94 96 THR A N 1
ATOM 763 C CA . THR A 1 96 ? 3.928 -11.490 -18.959 1.00 91.94 96 THR A CA 1
ATOM 764 C C . THR A 1 96 ? 4.713 -11.045 -17.723 1.00 91.94 96 THR A C 1
ATOM 766 O O . THR A 1 96 ? 4.346 -11.405 -16.607 1.00 91.94 96 THR A O 1
ATOM 769 N N . GLN A 1 97 ? 5.754 -10.221 -17.885 1.00 88.69 97 GLN A N 1
ATOM 770 C CA . GLN A 1 97 ? 6.557 -9.736 -16.756 1.00 88.69 97 GLN A CA 1
ATOM 771 C C . GLN A 1 97 ? 5.734 -8.869 -15.796 1.00 88.69 97 GLN A C 1
ATOM 773 O O . GLN A 1 97 ? 5.866 -8.998 -14.580 1.00 88.69 97 GLN A O 1
ATOM 778 N N . VAL A 1 98 ? 4.824 -8.048 -16.330 1.00 91.00 98 VAL A N 1
ATOM 779 C CA . VAL A 1 98 ? 3.905 -7.228 -15.527 1.00 91.00 98 VAL A CA 1
ATOM 780 C C . VAL A 1 98 ? 2.963 -8.115 -14.721 1.00 91.00 98 VAL A C 1
ATOM 782 O O . VAL A 1 98 ? 2.755 -7.873 -13.534 1.00 91.00 98 VAL A O 1
ATOM 785 N N . VAL A 1 99 ? 2.423 -9.164 -15.347 1.00 91.75 99 VAL A N 1
ATOM 786 C CA . VAL A 1 99 ? 1.510 -10.110 -14.688 1.00 91.75 99 VAL A CA 1
ATOM 787 C C . VAL A 1 99 ? 2.220 -10.831 -13.544 1.00 91.75 99 VAL A C 1
ATOM 789 O O . VAL A 1 99 ? 1.680 -10.903 -12.443 1.00 91.75 99 VAL A O 1
ATOM 792 N N . ILE A 1 100 ? 3.449 -11.302 -13.775 1.00 91.31 100 ILE A N 1
ATOM 793 C CA . ILE A 1 100 ? 4.274 -11.939 -12.742 1.00 91.31 100 ILE A CA 1
ATOM 794 C C . ILE A 1 100 ? 4.554 -10.952 -11.600 1.00 91.31 100 ILE A C 1
ATOM 796 O O . ILE A 1 100 ? 4.358 -11.297 -10.435 1.00 91.31 100 ILE A O 1
ATOM 800 N N . GLY A 1 101 ? 4.944 -9.713 -11.909 1.00 87.62 101 GLY A N 1
ATOM 801 C CA . GLY A 1 101 ? 5.198 -8.677 -10.905 1.00 87.62 101 GLY A CA 1
ATOM 802 C C . GLY A 1 101 ? 3.968 -8.348 -10.054 1.00 87.62 101 GLY A C 1
ATOM 803 O O . GLY A 1 101 ? 4.059 -8.281 -8.828 1.00 87.62 101 GLY A O 1
ATOM 804 N N . LEU A 1 102 ? 2.797 -8.205 -10.680 1.00 91.56 102 LEU A N 1
ATOM 805 C CA . LEU A 1 102 ? 1.527 -7.989 -9.980 1.00 91.56 102 LEU A CA 1
ATOM 806 C C . LEU A 1 102 ? 1.101 -9.202 -9.150 1.00 91.56 102 LEU A C 1
ATOM 808 O O . LEU A 1 102 ? 0.551 -9.034 -8.063 1.00 91.56 102 LEU A O 1
ATOM 812 N N . PHE A 1 103 ? 1.373 -10.418 -9.625 1.00 92.69 103 PHE A N 1
ATOM 813 C CA . PHE A 1 103 ? 1.111 -11.634 -8.864 1.00 92.69 103 PHE A CA 1
ATOM 814 C C . PHE A 1 103 ? 1.982 -11.703 -7.604 1.00 92.69 103 PHE A C 1
ATOM 816 O O . PHE A 1 103 ? 1.456 -11.893 -6.508 1.00 92.69 103 PHE A O 1
ATOM 823 N N . PHE A 1 104 ? 3.291 -11.461 -7.728 1.00 90.94 104 PHE A N 1
ATOM 824 C CA . PHE A 1 104 ? 4.188 -11.363 -6.572 1.00 90.94 104 PHE A CA 1
ATOM 825 C C . PHE A 1 104 ? 3.724 -10.291 -5.587 1.00 90.94 104 PHE A C 1
ATOM 827 O O . PHE A 1 104 ? 3.652 -10.543 -4.383 1.00 90.94 104 PHE A O 1
ATOM 834 N N . TYR A 1 105 ? 3.340 -9.120 -6.095 1.00 91.44 105 TYR A N 1
ATOM 835 C CA . TYR A 1 105 ? 2.768 -8.060 -5.279 1.00 91.44 105 TYR A CA 1
ATOM 836 C C . TYR A 1 105 ? 1.516 -8.522 -4.520 1.00 91.44 105 TYR A C 1
ATOM 838 O O . TYR A 1 105 ? 1.400 -8.283 -3.318 1.00 91.44 105 TYR A O 1
ATOM 846 N N . ALA A 1 106 ? 0.597 -9.221 -5.190 1.00 90.88 106 ALA A N 1
ATOM 847 C CA . ALA A 1 106 ? -0.624 -9.731 -4.577 1.00 90.88 106 ALA A CA 1
ATOM 848 C C . ALA A 1 106 ? -0.340 -10.750 -3.464 1.00 90.88 106 ALA A C 1
ATOM 850 O O . ALA A 1 106 ? -0.964 -10.683 -2.404 1.00 90.88 106 ALA A O 1
ATOM 851 N N . VAL A 1 107 ? 0.634 -11.644 -3.663 1.00 92.12 107 VAL A N 1
ATOM 852 C CA . VAL A 1 107 ? 1.072 -12.606 -2.640 1.00 92.12 107 VAL A CA 1
ATOM 853 C C . VAL A 1 107 ? 1.632 -11.879 -1.417 1.00 92.12 107 VAL A C 1
ATOM 855 O O . VAL A 1 107 ? 1.198 -12.139 -0.294 1.00 92.12 107 VAL A O 1
ATOM 858 N N . VAL A 1 108 ? 2.541 -10.921 -1.617 1.00 89.06 108 VAL A N 1
ATOM 859 C CA . VAL A 1 108 ? 3.118 -10.124 -0.521 1.00 89.06 108 VAL A CA 1
ATOM 860 C C . VAL A 1 108 ? 2.031 -9.336 0.211 1.00 89.06 108 VAL A C 1
ATOM 862 O O . VAL A 1 108 ? 1.986 -9.331 1.442 1.00 89.06 108 VAL A O 1
ATOM 865 N N . TYR A 1 109 ? 1.109 -8.718 -0.529 1.00 89.56 109 TYR A N 1
ATOM 866 C CA . TYR A 1 109 ? -0.021 -7.998 0.047 1.00 89.56 109 TYR A CA 1
ATOM 867 C C . TYR A 1 109 ? -0.894 -8.915 0.912 1.00 89.56 109 TYR A C 1
ATOM 869 O O . TYR A 1 109 ? -1.240 -8.547 2.035 1.00 89.56 109 TYR A O 1
ATOM 877 N N . ALA A 1 110 ? -1.223 -10.115 0.424 1.00 88.81 110 ALA A N 1
ATOM 878 C CA . ALA A 1 110 ? -2.030 -11.086 1.155 1.00 88.81 110 ALA A CA 1
ATOM 879 C C . ALA A 1 110 ? -1.355 -11.519 2.466 1.00 88.81 110 ALA A C 1
ATOM 881 O O . ALA A 1 110 ? -2.013 -11.555 3.507 1.00 88.81 110 ALA A O 1
ATOM 882 N N . ILE A 1 111 ? -0.042 -11.770 2.440 1.00 88.94 111 ILE A N 1
ATOM 883 C CA . ILE A 1 111 ? 0.748 -12.097 3.636 1.00 88.94 111 ILE A CA 1
ATOM 884 C C . ILE A 1 111 ? 0.689 -10.943 4.647 1.00 88.94 111 ILE A C 1
ATOM 886 O O . ILE A 1 111 ? 0.347 -11.160 5.811 1.00 88.94 111 ILE A O 1
ATOM 890 N N . CYS A 1 112 ? 0.948 -9.706 4.214 1.00 85.94 112 CYS A N 1
ATOM 891 C CA . CYS A 1 112 ? 0.877 -8.528 5.082 1.00 85.94 112 CYS A CA 1
ATOM 892 C C . CYS A 1 112 ? -0.525 -8.329 5.676 1.00 85.94 112 CYS A C 1
ATOM 894 O O . CYS A 1 112 ? -0.666 -8.096 6.878 1.00 85.94 112 CYS A O 1
ATOM 896 N N . ALA A 1 113 ? -1.571 -8.455 4.858 1.00 84.25 113 ALA A N 1
ATOM 897 C CA . ALA A 1 113 ? -2.956 -8.334 5.299 1.00 84.25 113 ALA A CA 1
ATOM 898 C C . ALA A 1 113 ? -3.319 -9.409 6.336 1.00 84.25 113 ALA A C 1
ATOM 900 O O . ALA A 1 113 ? -3.984 -9.105 7.329 1.00 84.25 113 ALA A O 1
ATOM 901 N N . LEU A 1 114 ? -2.840 -10.643 6.148 1.00 86.38 114 LEU A N 1
ATOM 902 C CA . LEU A 1 114 ? -3.031 -11.746 7.086 1.00 86.38 114 LEU A CA 1
ATOM 903 C C . LEU A 1 114 ? -2.322 -11.469 8.416 1.00 86.38 114 LEU A C 1
ATOM 905 O O . LEU A 1 114 ? -2.956 -11.573 9.467 1.00 86.38 114 LEU A O 1
ATOM 909 N N . ILE A 1 115 ? -1.052 -11.050 8.390 1.00 85.56 115 ILE A N 1
ATOM 910 C CA . ILE A 1 115 ? -0.284 -10.702 9.599 1.00 85.56 115 ILE A CA 1
ATOM 911 C C . ILE A 1 115 ? -0.994 -9.595 10.385 1.00 85.56 115 ILE A C 1
ATOM 913 O O . ILE A 1 115 ? -1.229 -9.740 11.587 1.00 85.56 115 ILE A O 1
ATOM 917 N N . ILE A 1 116 ? -1.397 -8.514 9.711 1.00 82.12 116 ILE A N 1
ATOM 918 C CA . ILE A 1 116 ? -2.124 -7.404 10.338 1.00 82.12 116 ILE A CA 1
ATOM 919 C C . ILE A 1 116 ? -3.463 -7.894 10.899 1.00 82.12 116 ILE A C 1
ATOM 921 O O . ILE A 1 116 ? -3.811 -7.561 12.033 1.00 82.12 116 ILE A O 1
ATOM 925 N N . GLY A 1 117 ? -4.204 -8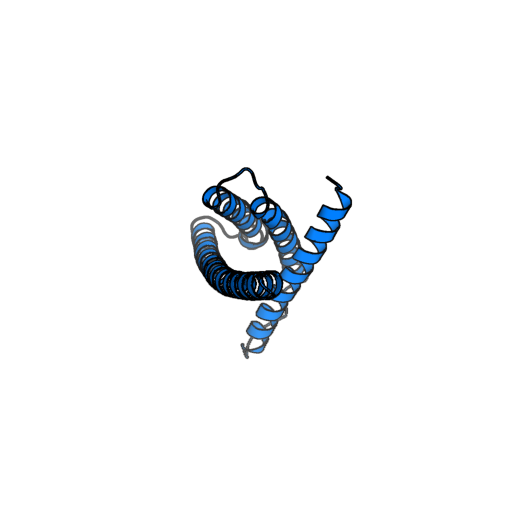.713 10.150 1.00 79.19 117 GLY A N 1
ATOM 926 C CA . GLY A 1 117 ? -5.468 -9.296 10.598 1.00 79.19 117 GLY A CA 1
ATOM 927 C C . GLY A 1 117 ? -5.309 -10.128 11.872 1.00 79.19 117 GLY A C 1
ATOM 928 O O . GLY A 1 117 ? -6.056 -9.936 12.837 1.00 79.19 117 GLY A O 1
ATOM 929 N N . LEU A 1 118 ? -4.293 -10.994 11.920 1.00 80.62 118 LEU A N 1
ATOM 930 C CA . LEU A 1 118 ? -3.963 -11.796 13.096 1.00 80.62 118 LEU A CA 1
ATOM 931 C C . LEU A 1 118 ? -3.593 -10.918 14.292 1.00 80.62 118 LEU A C 1
ATOM 933 O O . LEU A 1 118 ? -4.140 -11.113 15.383 1.00 80.62 118 LEU A O 1
ATOM 937 N N . PHE A 1 119 ? -2.725 -9.927 14.089 1.00 79.06 119 PHE A N 1
ATOM 938 C CA . PHE A 1 119 ? -2.276 -9.017 15.140 1.00 79.06 119 PHE A CA 1
ATOM 939 C C . PHE A 1 119 ? -3.446 -8.210 15.715 1.00 79.06 119 PHE A C 1
ATOM 941 O O . PHE A 1 119 ? -3.670 -8.201 16.925 1.00 79.06 119 PHE A O 1
ATOM 948 N N . VAL A 1 120 ? -4.280 -7.622 14.852 1.00 77.12 120 VAL A N 1
ATOM 949 C CA . VAL A 1 120 ? -5.479 -6.878 15.262 1.00 77.12 120 VAL A CA 1
ATOM 950 C C . VAL A 1 120 ? -6.470 -7.783 15.995 1.00 77.12 120 VAL A C 1
ATOM 952 O O . VAL A 1 120 ? -7.049 -7.357 16.996 1.00 77.12 120 VAL A O 1
ATOM 955 N N . SER A 1 121 ? -6.655 -9.031 15.553 1.00 74.19 121 SER A N 1
ATOM 956 C CA . SER A 1 121 ? -7.534 -9.981 16.247 1.00 74.19 121 SER A CA 1
ATOM 957 C C . SER A 1 121 ? -7.055 -10.265 17.676 1.00 74.19 121 SER A C 1
ATOM 959 O O . SER A 1 121 ? -7.860 -10.240 18.609 1.00 74.19 121 SER A O 1
ATOM 961 N N . ARG A 1 122 ? -5.741 -10.454 17.876 1.00 73.12 122 ARG A N 1
ATOM 962 C CA . ARG A 1 122 ? -5.145 -10.702 19.195 1.00 73.12 122 ARG A CA 1
ATOM 963 C C . ARG A 1 122 ? -5.258 -9.478 20.098 1.00 73.12 122 ARG A C 1
ATOM 965 O O . ARG A 1 122 ? -5.713 -9.608 21.230 1.00 73.12 122 ARG A O 1
ATOM 972 N N . PHE A 1 123 ? -4.954 -8.285 19.591 1.00 69.00 123 PHE A N 1
ATOM 973 C CA . PHE A 1 123 ? -5.081 -7.044 20.363 1.00 69.00 123 PHE A CA 1
ATOM 974 C C . PHE A 1 123 ? -6.525 -6.727 20.757 1.00 69.00 123 PHE A C 1
ATOM 976 O O . PHE A 1 123 ? -6.769 -6.271 21.873 1.00 69.00 123 PHE A O 1
ATOM 983 N N . ARG A 1 124 ? -7.505 -7.011 19.888 1.00 71.06 124 ARG A N 1
ATOM 984 C CA . ARG A 1 124 ? -8.926 -6.880 20.245 1.00 71.06 124 ARG A CA 1
ATOM 985 C C . ARG A 1 124 ? -9.324 -7.848 21.355 1.00 71.06 124 ARG A C 1
ATOM 987 O O . ARG A 1 124 ? -10.015 -7.428 22.276 1.00 71.06 124 ARG A O 1
ATOM 994 N N . LYS A 1 125 ? -8.857 -9.102 21.311 1.00 69.94 125 LYS A N 1
ATOM 995 C CA . LYS A 1 125 ? -9.099 -10.077 22.389 1.00 69.94 125 LYS A CA 1
ATOM 996 C C . LYS A 1 125 ? -8.538 -9.587 23.726 1.00 69.94 125 LYS A C 1
ATOM 998 O O . LYS A 1 125 ? -9.252 -9.621 24.721 1.00 69.94 125 LYS A O 1
ATOM 1003 N N . ILE A 1 126 ? -7.312 -9.059 23.734 1.00 69.25 126 ILE A N 1
ATOM 1004 C CA . ILE A 1 126 ? -6.669 -8.526 24.947 1.00 69.25 126 ILE A CA 1
ATOM 1005 C C . ILE A 1 126 ? -7.419 -7.298 25.480 1.00 69.25 126 ILE A C 1
ATOM 1007 O O . ILE A 1 126 ? -7.717 -7.223 26.668 1.00 69.25 126 ILE A O 1
ATOM 1011 N N . LYS A 1 127 ? -7.780 -6.348 24.608 1.00 68.06 127 LYS A N 1
ATOM 1012 C CA . LYS A 1 127 ? -8.501 -5.133 25.014 1.00 68.06 127 LYS A CA 1
ATOM 1013 C C . LYS A 1 127 ? -9.885 -5.446 25.587 1.00 68.06 127 LYS A C 1
ATOM 1015 O O . LYS A 1 127 ? -10.270 -4.853 26.590 1.00 68.06 127 LYS A O 1
ATOM 1020 N N . ASN A 1 128 ? -10.605 -6.383 24.973 1.00 67.25 128 ASN A N 1
ATOM 1021 C CA . ASN A 1 128 ? -11.907 -6.820 25.466 1.00 67.25 128 ASN A CA 1
ATOM 1022 C C . ASN A 1 128 ? -11.775 -7.541 26.813 1.00 67.25 128 ASN A C 1
ATOM 1024 O O . ASN A 1 128 ? -12.561 -7.268 27.710 1.00 67.25 128 ASN A O 1
ATOM 1028 N N . ALA A 1 129 ? -10.751 -8.384 26.996 1.00 66.31 129 ALA A N 1
ATOM 1029 C CA . ALA A 1 129 ? -10.480 -9.019 28.286 1.00 66.31 129 ALA A CA 1
ATOM 1030 C C . ALA A 1 129 ? -10.202 -7.980 29.389 1.00 66.31 129 ALA A C 1
ATOM 1032 O O . ALA A 1 129 ? -10.706 -8.106 30.502 1.00 66.31 129 ALA A O 1
ATOM 1033 N N . HIS A 1 130 ? -9.462 -6.915 29.070 1.00 63.56 130 HIS A N 1
ATOM 1034 C CA . HIS A 1 130 ? -9.166 -5.847 30.024 1.00 63.56 130 HIS A CA 1
ATOM 1035 C C . HIS A 1 130 ? -10.404 -5.002 30.380 1.00 63.56 130 HIS A C 1
ATOM 1037 O O . HIS A 1 130 ? -10.585 -4.648 31.545 1.00 63.56 130 HIS A O 1
ATOM 1043 N N . SER A 1 131 ? -11.287 -4.705 29.415 1.00 66.62 131 SER A N 1
ATOM 1044 C CA . SER A 1 131 ? -12.528 -3.971 29.714 1.00 66.62 131 SER A CA 1
ATOM 1045 C C . SER A 1 131 ? -13.517 -4.809 30.524 1.00 66.62 131 SER A C 1
ATOM 1047 O O . SER A 1 131 ? -14.226 -4.274 31.374 1.00 66.62 131 SER A O 1
ATOM 1049 N N . ASP A 1 132 ? -13.549 -6.125 30.296 1.00 65.94 132 ASP A N 1
ATOM 1050 C CA . ASP A 1 132 ? -14.374 -7.048 31.077 1.00 65.94 132 ASP A CA 1
ATOM 1051 C C . ASP A 1 132 ? -13.914 -7.093 32.544 1.00 65.94 132 ASP A C 1
ATOM 1053 O O . ASP A 1 132 ? -14.742 -7.034 33.456 1.00 65.94 132 ASP A O 1
ATOM 1057 N N . TYR A 1 133 ? -12.598 -7.085 32.784 1.00 62.78 133 TYR A N 1
ATOM 1058 C CA . TYR A 1 133 ? -12.021 -6.975 34.128 1.00 62.78 133 TYR A CA 1
ATOM 1059 C C . TYR A 1 133 ? -12.383 -5.655 34.826 1.00 62.78 133 TYR A C 1
ATOM 1061 O O . TYR A 1 133 ? -12.835 -5.673 35.974 1.00 62.78 133 TYR A O 1
ATOM 1069 N N . GLU A 1 134 ? -12.247 -4.512 34.147 1.00 68.56 134 GLU A N 1
ATOM 1070 C CA . GLU A 1 134 ? -12.623 -3.210 34.718 1.00 68.56 134 GLU A CA 1
ATOM 1071 C C . GLU A 1 134 ? -14.121 -3.122 35.044 1.00 68.56 134 GLU A C 1
ATOM 1073 O O . GLU A 1 134 ? -14.496 -2.591 36.093 1.00 68.56 134 GLU A O 1
ATOM 1078 N N . SER A 1 135 ? -14.984 -3.677 34.186 1.00 69.06 135 SER A N 1
ATOM 1079 C CA . SER A 1 135 ? -16.434 -3.679 34.408 1.00 69.06 135 SER A CA 1
ATOM 1080 C C . SER A 1 135 ? -16.835 -4.502 35.640 1.00 69.06 135 SER A C 1
ATOM 1082 O O . SER A 1 135 ? -17.667 -4.063 36.440 1.00 69.06 135 SER A O 1
ATOM 1084 N N . LYS A 1 136 ? -16.182 -5.652 35.864 1.00 64.62 136 LYS A N 1
ATOM 1085 C CA . LYS A 1 136 ? -16.417 -6.505 37.037 1.00 64.62 136 LYS A CA 1
ATOM 1086 C C . LYS A 1 136 ? -15.944 -5.837 38.327 1.00 64.62 136 LYS A C 1
ATOM 1088 O O . LYS A 1 136 ? -16.671 -5.869 39.316 1.00 64.62 136 LYS A O 1
ATOM 1093 N N . PHE A 1 137 ? -14.798 -5.155 38.320 1.00 61.91 137 PHE A N 1
ATOM 1094 C CA . PHE A 1 137 ? -14.321 -4.418 39.497 1.00 61.91 137 PHE A CA 1
ATOM 1095 C C . PHE A 1 137 ? -15.167 -3.178 39.826 1.00 61.91 137 PHE A C 1
ATOM 1097 O O . PHE A 1 137 ? -15.398 -2.894 41.005 1.00 61.91 137 PHE A O 1
ATOM 1104 N N . LYS A 1 138 ? -15.684 -2.459 38.819 1.00 60.44 138 LYS A N 1
ATOM 1105 C CA . LYS A 1 138 ? -16.618 -1.339 39.039 1.00 60.44 138 LYS A CA 1
ATOM 1106 C C . LYS A 1 138 ? -17.935 -1.796 39.672 1.00 60.44 138 LYS A C 1
ATOM 1108 O O . LYS A 1 138 ? -18.400 -1.165 40.617 1.00 60.44 138 LYS A O 1
ATOM 1113 N N . ASN A 1 139 ? -18.492 -2.915 39.210 1.00 59.12 139 ASN A N 1
ATOM 1114 C CA . ASN A 1 139 ? -19.746 -3.458 39.741 1.00 59.12 139 ASN A CA 1
ATOM 1115 C C . ASN A 1 139 ? -19.620 -4.001 41.174 1.00 59.12 139 ASN A C 1
ATOM 1117 O O . ASN A 1 139 ? -20.593 -3.975 41.923 1.00 59.12 139 ASN A O 1
ATOM 1121 N N . VAL A 1 140 ? -18.430 -4.454 41.583 1.00 58.72 140 VAL A N 1
ATOM 1122 C CA . VAL A 1 140 ? -18.174 -4.884 42.969 1.00 58.72 140 VAL A CA 1
ATOM 1123 C C . VAL A 1 140 ? -18.061 -3.689 43.923 1.00 58.72 140 VAL A C 1
ATOM 1125 O O . VAL A 1 140 ? -18.559 -3.763 45.042 1.00 58.72 140 VAL A O 1
ATOM 1128 N N . LYS A 1 141 ? -17.474 -2.563 43.491 1.00 54.72 141 LYS A N 1
ATOM 1129 C CA . LYS A 1 141 ? -17.414 -1.335 44.309 1.00 54.72 141 LYS A CA 1
ATOM 1130 C C . LYS A 1 141 ? -18.761 -0.625 44.462 1.00 54.72 141 LYS A C 1
ATOM 1132 O O . LYS A 1 141 ? -18.951 0.041 45.465 1.00 54.72 141 LYS A O 1
ATOM 1137 N N . ALA A 1 142 ? -19.681 -0.771 43.510 1.00 56.75 142 ALA A N 1
ATOM 1138 C CA . ALA A 1 142 ? -21.018 -0.171 43.579 1.00 56.75 142 ALA A CA 1
ATOM 1139 C C . ALA A 1 142 ? -22.012 -0.941 44.478 1.00 56.75 142 ALA A C 1
ATOM 1141 O O . ALA A 1 142 ? -23.129 -0.479 44.685 1.00 56.75 142 ALA A O 1
ATOM 1142 N N . LYS A 1 143 ? -21.629 -2.126 44.976 1.00 52.75 143 LYS A N 1
ATOM 1143 C CA . LYS A 1 143 ? -22.433 -2.970 45.882 1.00 52.75 143 LYS A CA 1
ATOM 1144 C C . LYS A 1 143 ? -21.970 -2.927 47.348 1.00 52.75 143 LYS A C 1
ATOM 1146 O O . LYS A 1 143 ? -22.487 -3.695 48.155 1.00 52.75 143 LYS A O 1
ATOM 1151 N N . LYS A 1 144 ? -20.990 -2.084 47.675 1.00 46.47 144 LYS A N 1
ATOM 1152 C CA . LYS A 1 144 ? -20.551 -1.781 49.045 1.00 46.47 144 LYS A CA 1
ATOM 1153 C C . LYS A 1 144 ? -21.039 -0.394 49.425 1.00 46.47 144 LYS A C 1
ATOM 1155 O O . LYS A 1 144 ? -21.362 -0.230 50.616 1.00 46.47 144 LYS A O 1
#